Protein AF-A0A8S3K719-F1 (afdb_monomer)

Sequence (158 aa):
MNECTSASCTDDSNDENDDDDDDDDDDDDEILDHEPTSQLQTPYAQQMPQSNIKQ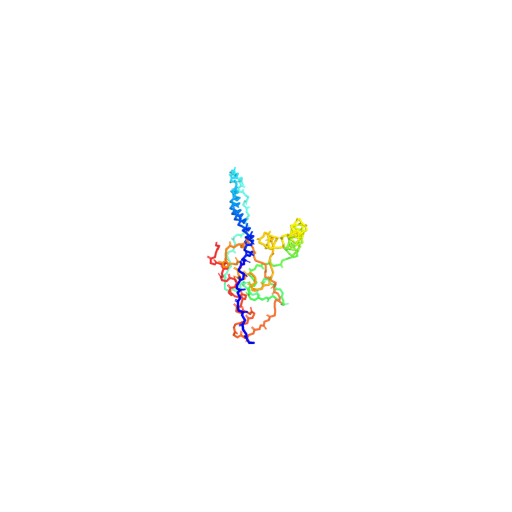QIHDAGFREYCSQLIDRQLDELCIELLITLKRFQDRKKQQLQANPERARRKRRFVHGIREVTKHLRLQRLKCVLIAPDCQSIQSQGGLNDAIEKIINLCKEQN

pLDDT: mean 74.99, std 22.7, range [32.94, 98.06]

Solvent-accessible surface area (backbone atoms only — not comparable to full-atom values): 10940 Å² total; per-residue (Å²): 135,88,87,88,82,89,84,88,81,84,84,86,76,82,82,83,77,83,77,81,74,79,78,78,74,77,78,77,79,78,83,77,88,75,78,90,82,76,91,79,88,76,93,79,89,78,91,68,80,86,86,66,64,88,77,68,70,63,68,97,66,63,42,91,84,62,86,66,79,81,49,73,67,58,52,52,51,52,50,53,50,50,53,51,40,49,53,54,33,52,51,44,39,63,74,28,64,92,40,60,64,62,28,63,74,71,46,73,71,82,72,57,71,71,50,48,54,51,34,54,75,67,69,73,63,91,77,85,88,75,75,57,62,66,78,88,42,98,47,94,88,26,59,48,57,52,52,52,50,50,53,52,55,54,64,75,74,108

Structure (mmCIF, N/CA/C/O backbone):
data_AF-A0A8S3K719-F1
#
_entry.id   AF-A0A8S3K719-F1
#
loop_
_atom_site.group_PDB
_atom_site.id
_atom_site.type_symbol
_atom_site.label_atom_id
_atom_site.label_alt_id
_atom_site.label_comp_id
_atom_site.label_asym_id
_atom_site.label_entity_id
_atom_site.label_seq_id
_atom_site.pdbx_PDB_ins_code
_atom_site.Cartn_x
_atom_site.Cartn_y
_atom_site.Cartn_z
_atom_site.occupancy
_atom_site.B_iso_or_equiv
_atom_site.auth_seq_id
_atom_site.auth_comp_id
_atom_site.auth_asym_id
_atom_site.auth_atom_id
_atom_site.pdbx_PDB_model_num
ATOM 1 N N . MET A 1 1 ? 49.333 7.991 56.469 1.00 39.62 1 MET A N 1
ATOM 2 C CA . MET A 1 1 ? 48.476 6.824 56.184 1.00 39.62 1 MET A CA 1
ATOM 3 C C . MET A 1 1 ? 47.183 7.029 56.946 1.00 39.62 1 MET A C 1
ATOM 5 O O . MET A 1 1 ? 47.252 7.158 58.155 1.00 39.62 1 MET A O 1
ATOM 9 N N . ASN A 1 2 ? 46.087 7.121 56.192 1.00 41.41 2 ASN A N 1
ATOM 10 C CA . ASN A 1 2 ? 44.670 7.022 56.559 1.00 41.41 2 ASN A CA 1
ATOM 11 C C . ASN A 1 2 ? 44.137 7.890 57.708 1.00 41.41 2 ASN A C 1
ATOM 13 O O . ASN A 1 2 ? 44.320 7.541 58.864 1.00 41.41 2 ASN A O 1
ATOM 17 N N . GLU A 1 3 ? 43.285 8.858 57.359 1.00 47.66 3 GLU A N 1
ATOM 18 C CA . GLU A 1 3 ? 41.966 8.969 57.988 1.00 47.66 3 GLU A CA 1
ATOM 19 C C . GLU A 1 3 ? 40.891 9.136 56.908 1.00 47.66 3 GLU A C 1
ATOM 21 O O . GLU A 1 3 ? 41.026 9.893 55.949 1.00 47.66 3 GLU A O 1
ATOM 26 N N . CYS A 1 4 ? 39.867 8.308 57.059 1.00 49.56 4 CYS A N 1
ATOM 27 C CA . CYS A 1 4 ? 38.630 8.233 56.306 1.00 49.56 4 CYS A CA 1
ATOM 28 C C . CYS A 1 4 ? 37.619 9.162 56.984 1.00 49.56 4 CYS A C 1
ATOM 30 O O . CYS A 1 4 ? 37.581 9.179 58.212 1.00 49.56 4 CYS A O 1
ATOM 32 N N . THR A 1 5 ? 36.761 9.859 56.236 1.00 48.28 5 THR A N 1
ATOM 33 C CA . THR A 1 5 ? 35.333 9.934 56.596 1.00 48.28 5 THR A CA 1
ATOM 34 C C . THR A 1 5 ? 34.475 10.483 55.456 1.00 48.28 5 THR A C 1
ATOM 36 O O . THR A 1 5 ? 34.773 11.481 54.810 1.00 48.28 5 THR A O 1
ATOM 39 N N . SER A 1 6 ? 33.407 9.729 55.236 1.00 51.25 6 SER A N 1
ATOM 40 C CA . SER A 1 6 ? 3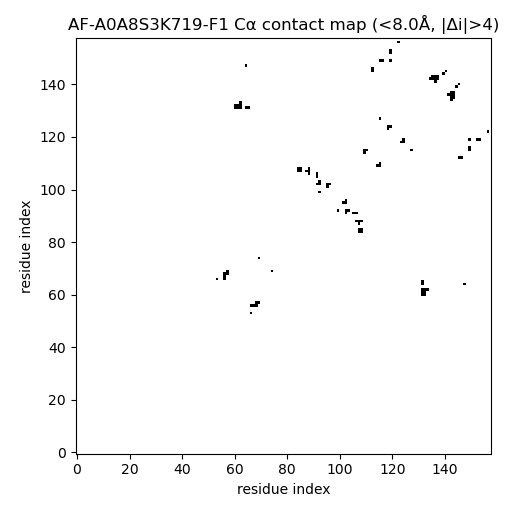2.258 9.856 54.346 1.00 51.25 6 SER A CA 1
ATOM 41 C C . SER A 1 6 ? 31.541 11.209 54.329 1.00 51.25 6 SER A C 1
ATOM 43 O O . SER A 1 6 ? 31.221 11.749 55.385 1.00 51.25 6 SER A O 1
ATOM 45 N N . ALA A 1 7 ? 31.094 11.613 53.138 1.00 51.72 7 ALA A N 1
ATOM 46 C CA . ALA A 1 7 ? 29.836 12.332 52.963 1.00 51.72 7 ALA A CA 1
ATOM 47 C C . ALA A 1 7 ? 29.119 11.800 51.712 1.00 51.72 7 ALA A C 1
ATOM 49 O O . ALA A 1 7 ? 29.615 11.900 50.593 1.00 51.72 7 ALA A O 1
ATOM 50 N N . SER A 1 8 ? 27.973 11.174 51.953 1.00 50.16 8 SER A N 1
ATOM 51 C CA . SER A 1 8 ? 26.946 10.819 50.983 1.00 50.16 8 SER A CA 1
ATOM 52 C C . SER A 1 8 ? 26.017 12.009 50.752 1.00 50.16 8 SER A C 1
ATOM 54 O O . SER A 1 8 ? 25.561 12.595 51.732 1.00 50.16 8 SER A O 1
ATOM 56 N N . CYS A 1 9 ? 25.619 12.264 49.512 1.00 45.06 9 CYS A N 1
ATOM 57 C CA . CYS A 1 9 ? 24.237 12.624 49.198 1.00 45.06 9 CYS A CA 1
ATOM 58 C C . CYS A 1 9 ? 23.993 12.462 47.695 1.00 45.06 9 CYS A C 1
ATOM 60 O O . CYS A 1 9 ? 24.701 12.998 46.849 1.00 45.06 9 CYS A O 1
ATOM 62 N N . THR A 1 10 ? 23.006 11.623 47.428 1.00 51.25 10 THR A N 1
ATOM 63 C CA . THR A 1 10 ? 22.309 11.361 46.177 1.00 51.25 10 THR A CA 1
ATOM 64 C C . THR A 1 10 ? 21.614 12.622 45.675 1.00 51.25 10 THR A C 1
ATOM 66 O O . THR A 1 10 ? 20.967 13.305 46.469 1.00 51.25 10 THR A O 1
ATOM 69 N N . ASP A 1 11 ? 21.687 12.881 44.374 1.00 46.28 11 ASP A N 1
ATOM 70 C CA . ASP A 1 11 ? 20.704 13.715 43.681 1.00 46.28 11 ASP A CA 1
ATOM 71 C C . ASP A 1 11 ? 20.065 12.844 42.593 1.00 46.28 11 ASP A C 1
ATOM 73 O O . ASP A 1 11 ? 20.517 12.781 41.450 1.00 46.28 11 ASP A O 1
ATOM 77 N N . ASP A 1 12 ? 19.089 12.052 43.044 1.00 46.62 12 ASP A N 1
ATOM 78 C CA . ASP A 1 12 ? 18.021 11.511 42.213 1.00 46.62 12 ASP A CA 1
ATOM 79 C C . ASP A 1 12 ? 17.038 12.659 41.976 1.00 46.62 12 ASP A C 1
ATOM 81 O O . ASP A 1 12 ? 16.185 12.953 42.816 1.00 46.62 12 ASP A O 1
ATOM 85 N N . SER A 1 13 ? 17.175 13.327 40.837 1.00 54.53 13 SER A N 1
ATOM 86 C CA . SER A 1 13 ? 16.109 14.163 40.303 1.00 54.53 13 SER A CA 1
ATOM 87 C C . SER A 1 13 ? 15.357 13.341 39.260 1.00 54.53 13 SER A C 1
ATOM 89 O O . SER A 1 13 ? 15.825 13.145 38.138 1.00 54.53 13 SER A O 1
ATOM 91 N N . ASN A 1 14 ? 14.215 12.815 39.705 1.00 48.84 14 ASN A N 1
ATOM 92 C CA . ASN A 1 14 ? 13.145 12.241 38.900 1.00 48.84 14 ASN A CA 1
ATOM 93 C C . ASN A 1 14 ? 12.801 13.169 37.725 1.00 48.84 14 ASN A C 1
ATOM 95 O O . ASN A 1 14 ? 12.327 14.279 37.950 1.00 48.84 14 ASN A O 1
ATOM 99 N N . ASP A 1 15 ? 12.958 12.681 36.497 1.00 45.72 15 ASP A N 1
ATOM 100 C CA . ASP A 1 15 ? 12.149 13.129 35.361 1.00 45.72 15 ASP A CA 1
ATOM 101 C C . ASP A 1 15 ? 11.169 11.991 35.044 1.00 45.72 15 ASP A C 1
ATOM 103 O O . ASP A 1 15 ? 11.347 11.202 34.114 1.00 45.72 15 ASP A O 1
ATOM 107 N N . GLU A 1 16 ? 10.152 11.871 35.901 1.00 49.97 16 GLU A N 1
ATOM 108 C CA . GLU A 1 16 ? 8.893 11.208 35.567 1.00 49.97 16 GLU A CA 1
ATOM 109 C C . GLU A 1 16 ? 8.211 12.067 34.494 1.00 49.97 16 GLU A C 1
ATOM 111 O O . GLU A 1 16 ? 7.479 13.004 34.798 1.00 49.97 16 GLU A O 1
ATOM 116 N N . ASN A 1 17 ? 8.492 11.780 33.224 1.00 48.09 17 ASN A N 1
ATOM 117 C CA . ASN A 1 17 ? 7.578 12.136 32.143 1.00 48.09 17 ASN A CA 1
ATOM 118 C C . ASN A 1 17 ? 6.772 10.878 31.812 1.00 48.09 17 ASN A C 1
ATOM 120 O O . ASN A 1 17 ? 6.998 10.228 30.791 1.00 48.09 17 ASN A O 1
ATOM 124 N N . ASP A 1 18 ? 5.871 10.533 32.731 1.00 50.81 18 ASP A N 1
ATOM 125 C CA . ASP A 1 18 ? 4.706 9.696 32.455 1.00 50.81 18 ASP A CA 1
ATOM 126 C C . ASP A 1 18 ? 3.670 10.573 31.736 1.00 50.81 18 ASP A C 1
ATOM 128 O O . ASP A 1 18 ? 2.671 10.998 32.311 1.00 50.81 18 ASP A O 1
ATOM 132 N N . ASP A 1 19 ? 3.937 10.883 30.466 1.00 50.75 19 ASP A N 1
ATOM 133 C CA . ASP A 1 19 ? 2.884 11.303 29.542 1.00 50.75 19 ASP A CA 1
ATOM 134 C C . ASP A 1 19 ? 2.345 10.037 28.864 1.00 50.75 19 ASP A C 1
ATOM 136 O O . ASP A 1 19 ? 2.638 9.738 27.698 1.00 50.75 19 ASP A O 1
ATOM 140 N N . ASP A 1 20 ? 1.566 9.274 29.636 1.00 49.34 20 ASP A N 1
ATOM 141 C CA . ASP A 1 20 ? 0.573 8.325 29.130 1.00 49.34 20 ASP A CA 1
ATOM 142 C C . ASP A 1 20 ? -0.518 9.117 28.377 1.00 49.34 20 ASP A C 1
ATOM 144 O O . ASP A 1 20 ? -1.646 9.289 28.833 1.00 49.34 20 ASP A O 1
ATOM 148 N N . ASP A 1 21 ? -0.167 9.636 27.196 1.00 50.16 21 ASP A N 1
ATOM 149 C CA . ASP A 1 21 ? -1.127 10.041 26.167 1.00 50.16 21 ASP A CA 1
ATOM 150 C C . ASP A 1 21 ? -1.660 8.751 25.507 1.00 50.16 21 ASP A C 1
ATOM 152 O O . ASP A 1 21 ? -1.278 8.381 24.383 1.00 50.16 21 ASP A O 1
ATOM 156 N N . ASP A 1 22 ? -2.542 8.053 26.226 1.00 50.41 22 ASP A N 1
ATOM 157 C CA . ASP A 1 22 ? -3.533 7.139 25.656 1.00 50.41 22 ASP A CA 1
ATOM 158 C C . ASP A 1 22 ? -4.496 7.962 24.773 1.00 50.41 22 ASP A C 1
ATOM 160 O O . ASP A 1 22 ? -5.632 8.261 25.133 1.00 50.41 22 ASP A O 1
ATOM 164 N N . ASP A 1 23 ? -4.021 8.362 23.588 1.00 51.31 23 ASP A N 1
ATOM 165 C CA . ASP A 1 23 ? -4.877 8.773 22.469 1.00 51.31 23 ASP A CA 1
ATOM 166 C C . ASP A 1 23 ? -5.545 7.507 21.890 1.00 51.31 23 ASP A C 1
ATOM 168 O O . ASP A 1 23 ? -5.219 7.063 20.777 1.00 51.31 23 ASP A O 1
ATOM 172 N N . ASP A 1 24 ? -6.477 6.922 22.641 1.00 50.53 24 ASP A N 1
ATOM 173 C CA . ASP A 1 24 ? -7.579 6.144 22.075 1.00 50.53 24 ASP A CA 1
ATOM 174 C C . ASP A 1 24 ? -8.541 7.130 21.384 1.00 50.53 24 ASP A C 1
ATOM 176 O O . ASP A 1 24 ? -9.645 7.414 21.841 1.00 50.53 24 ASP A O 1
ATOM 180 N N . ASP A 1 25 ? -8.088 7.697 20.261 1.00 48.75 25 ASP A N 1
ATOM 181 C CA . ASP A 1 25 ? -8.975 8.306 19.270 1.00 48.75 25 ASP A CA 1
ATOM 182 C C . ASP A 1 25 ? -9.624 7.155 18.476 1.00 48.75 25 ASP A C 1
ATOM 184 O O . ASP A 1 25 ? -9.215 6.830 17.353 1.00 48.75 25 ASP A O 1
ATOM 188 N N . ASP A 1 26 ? -10.610 6.505 19.096 1.00 45.03 26 ASP A N 1
ATOM 189 C CA . ASP A 1 26 ? -11.675 5.794 18.393 1.00 45.03 26 ASP A CA 1
ATOM 190 C C . ASP A 1 26 ? -12.464 6.835 17.577 1.00 45.03 26 ASP A C 1
ATOM 192 O O . ASP A 1 26 ? -13.441 7.424 18.039 1.00 45.03 26 ASP A O 1
ATOM 196 N N . ASP A 1 27 ? -12.011 7.106 16.351 1.00 45.16 27 ASP A N 1
ATOM 197 C CA . ASP A 1 27 ? -12.840 7.772 15.346 1.00 45.16 27 ASP A CA 1
ATOM 198 C C . ASP A 1 27 ? -13.947 6.782 14.924 1.00 45.16 27 ASP A C 1
ATOM 200 O O . ASP A 1 27 ? -13.795 6.001 13.978 1.00 45.16 27 ASP A O 1
ATOM 204 N N . ASP A 1 28 ? -15.053 6.812 15.672 1.00 42.81 28 ASP A N 1
ATOM 205 C CA . ASP A 1 28 ? -16.378 6.349 15.260 1.00 42.81 28 ASP A CA 1
ATOM 206 C C . ASP A 1 28 ? -16.756 7.063 13.945 1.00 42.81 28 ASP A C 1
ATOM 208 O O . ASP A 1 28 ? -17.246 8.195 13.936 1.00 42.81 28 ASP A O 1
ATOM 212 N N . ASP A 1 29 ? -16.511 6.409 12.804 1.00 46.56 29 ASP A N 1
ATOM 213 C CA . ASP A 1 29 ? -17.105 6.800 11.523 1.00 46.56 29 ASP A CA 1
ATOM 214 C C . ASP A 1 29 ? -18.622 6.556 11.617 1.00 46.56 29 ASP A C 1
ATOM 216 O O . ASP A 1 29 ? -19.127 5.441 11.459 1.00 46.56 29 ASP A O 1
ATOM 220 N N . GLU A 1 30 ? -19.343 7.633 11.916 1.00 46.34 30 GLU A N 1
ATOM 221 C CA . GLU A 1 30 ? -20.797 7.726 11.938 1.00 46.34 30 GLU A CA 1
ATOM 222 C C . GLU A 1 30 ? -21.381 7.204 10.606 1.00 46.34 30 GLU A C 1
ATOM 224 O O . GLU A 1 30 ? -21.168 7.763 9.526 1.00 46.34 30 GLU A O 1
ATOM 229 N N . ILE A 1 31 ? -22.110 6.085 10.678 1.00 42.31 31 ILE A N 1
ATOM 230 C CA . ILE A 1 31 ? -22.802 5.465 9.544 1.00 42.31 31 ILE A CA 1
ATOM 231 C C . ILE A 1 31 ? -23.970 6.374 9.142 1.00 42.31 31 ILE A C 1
ATOM 233 O O . ILE A 1 31 ? -25.015 6.395 9.788 1.00 42.31 31 ILE A O 1
ATOM 237 N N . LEU A 1 32 ? -23.798 7.129 8.057 1.00 45.66 32 LEU A N 1
ATOM 238 C CA . LEU A 1 32 ? -24.894 7.826 7.387 1.00 45.66 32 LEU A CA 1
ATOM 239 C C . LEU A 1 32 ? -25.653 6.841 6.490 1.00 45.66 32 LEU A C 1
ATOM 241 O O . LEU A 1 32 ? -25.194 6.488 5.401 1.00 45.66 32 LEU A O 1
ATOM 245 N N . ASP A 1 33 ? -26.831 6.427 6.953 1.00 38.97 33 ASP A N 1
ATOM 246 C CA . ASP A 1 33 ? -27.813 5.661 6.186 1.00 38.97 33 ASP A CA 1
ATOM 247 C C . ASP A 1 33 ? -28.230 6.436 4.924 1.00 38.97 33 ASP A C 1
ATOM 249 O O . ASP A 1 33 ? -29.009 7.391 4.981 1.00 38.97 33 ASP A O 1
ATOM 253 N N . HIS A 1 34 ? -27.725 6.019 3.759 1.00 47.09 34 HIS A N 1
ATOM 254 C CA . HIS A 1 34 ? -28.268 6.443 2.472 1.00 47.09 34 HIS A CA 1
ATOM 255 C C . HIS A 1 34 ? -29.038 5.291 1.819 1.00 47.09 34 HIS A C 1
ATOM 257 O O . HIS A 1 34 ? -28.479 4.274 1.410 1.00 47.09 34 HIS A O 1
ATOM 263 N N . GLU A 1 35 ? -30.341 5.524 1.690 1.00 45.47 35 GLU A N 1
ATOM 264 C CA . GLU A 1 35 ? -31.359 4.716 1.018 1.00 45.47 35 GLU A CA 1
ATOM 265 C C . GLU A 1 35 ? -30.969 4.228 -0.398 1.00 45.47 35 GLU A C 1
ATOM 267 O O . GLU A 1 35 ? -30.215 4.900 -1.120 1.00 45.47 35 GLU A O 1
ATOM 272 N N . PRO A 1 36 ? -31.522 3.083 -0.854 1.00 37.56 36 PRO A N 1
ATOM 273 C CA . PRO A 1 36 ? -31.124 2.435 -2.095 1.00 37.56 36 PRO A CA 1
ATOM 274 C C . PRO A 1 36 ? -31.734 3.151 -3.305 1.00 37.56 36 PRO A C 1
ATOM 276 O O . PRO A 1 36 ? -32.943 3.129 -3.530 1.00 37.56 36 PRO A O 1
ATOM 279 N N . THR A 1 37 ? -30.893 3.751 -4.149 1.00 40.19 37 THR A N 1
ATOM 280 C CA . THR A 1 37 ? -31.343 4.343 -5.417 1.00 40.19 37 THR A CA 1
ATOM 281 C C . THR A 1 37 ? -31.088 3.383 -6.577 1.00 40.19 37 THR A C 1
ATOM 283 O O . THR A 1 37 ? -29.979 3.257 -7.077 1.00 40.19 37 THR A O 1
ATOM 286 N N . SER A 1 38 ? -32.172 2.707 -6.959 1.00 39.84 38 SER A N 1
ATOM 287 C CA . SER A 1 38 ? -32.605 2.297 -8.304 1.00 39.84 38 SER A CA 1
ATOM 288 C C . SER A 1 38 ? -31.585 1.772 -9.330 1.00 39.84 38 SER A C 1
ATOM 290 O O . SER A 1 38 ? -30.723 2.467 -9.855 1.00 39.84 38 SER A O 1
ATOM 292 N N . GLN A 1 39 ? -31.851 0.521 -9.703 1.00 40.31 39 GLN A N 1
ATOM 293 C CA . GLN A 1 39 ? -31.245 -0.304 -10.743 1.00 40.31 39 GLN A CA 1
ATOM 294 C C . GLN A 1 39 ? -31.155 0.396 -12.111 1.00 40.31 39 GLN A C 1
ATOM 296 O O . GLN A 1 39 ? -32.175 0.715 -12.722 1.00 40.31 39 GLN A O 1
ATOM 301 N N . LEU A 1 40 ? -29.941 0.504 -12.655 1.00 35.25 40 LEU A N 1
ATOM 302 C CA . LEU A 1 40 ? -29.721 0.597 -14.098 1.00 35.25 40 LEU A CA 1
ATOM 303 C C . LEU A 1 40 ? -29.138 -0.735 -14.575 1.00 35.25 40 LEU A C 1
ATOM 305 O O . LEU A 1 40 ? -28.021 -1.112 -14.231 1.00 35.25 40 LEU A O 1
ATOM 309 N N . GLN A 1 41 ? -29.952 -1.469 -15.332 1.00 34.03 41 GLN A N 1
ATOM 310 C CA . GLN A 1 41 ? -29.601 -2.736 -15.964 1.00 34.03 41 GLN A CA 1
ATOM 311 C 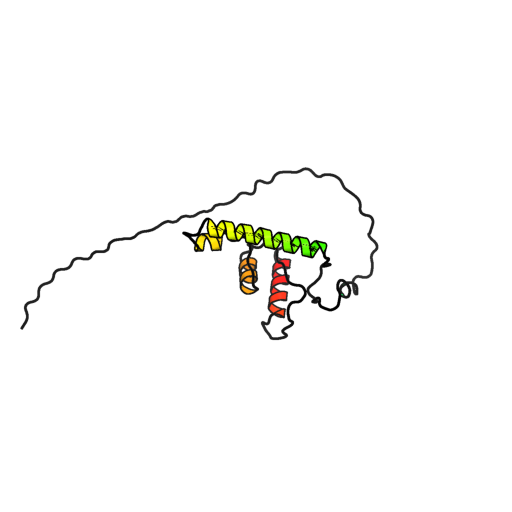C . GLN A 1 41 ? -28.575 -2.495 -17.075 1.00 34.03 41 GLN A C 1
ATOM 313 O O . GLN A 1 41 ? -28.875 -1.838 -18.071 1.00 34.03 41 GLN A O 1
ATOM 318 N N . THR A 1 42 ? -27.380 -3.067 -16.940 1.00 38.38 42 THR A N 1
ATOM 319 C CA . THR A 1 42 ? -26.442 -3.229 -18.055 1.00 38.38 42 THR A CA 1
ATOM 320 C C . THR A 1 42 ? -26.632 -4.626 -18.663 1.00 38.38 42 THR A C 1
ATOM 322 O O . THR A 1 42 ? -26.535 -5.630 -17.954 1.00 38.38 42 THR A O 1
ATOM 325 N N . PRO A 1 43 ? -26.939 -4.747 -19.968 1.00 41.94 43 PRO A N 1
ATOM 326 C CA . PRO A 1 43 ? -27.196 -6.038 -20.586 1.00 41.94 43 PRO A CA 1
ATOM 327 C C . PRO A 1 43 ? -25.917 -6.561 -21.237 1.00 41.94 43 PRO A C 1
ATOM 329 O O . PRO A 1 43 ? -25.709 -6.330 -22.418 1.00 41.94 43 PRO A O 1
ATOM 332 N N . TYR A 1 44 ? -25.058 -7.273 -20.505 1.00 32.94 44 TYR A N 1
ATOM 333 C CA . TYR A 1 44 ? -24.042 -8.133 -21.136 1.00 32.94 44 TYR A CA 1
ATOM 334 C C . TYR A 1 44 ? -23.663 -9.305 -20.222 1.00 32.94 44 TYR A C 1
ATOM 336 O O . TYR A 1 44 ? -22.603 -9.350 -19.608 1.00 32.94 44 TYR A O 1
ATOM 344 N N . ALA A 1 45 ? -24.560 -10.287 -20.150 1.00 45.12 45 ALA A N 1
ATOM 345 C CA . ALA A 1 45 ? -24.238 -11.632 -19.693 1.00 45.12 45 ALA A CA 1
ATOM 346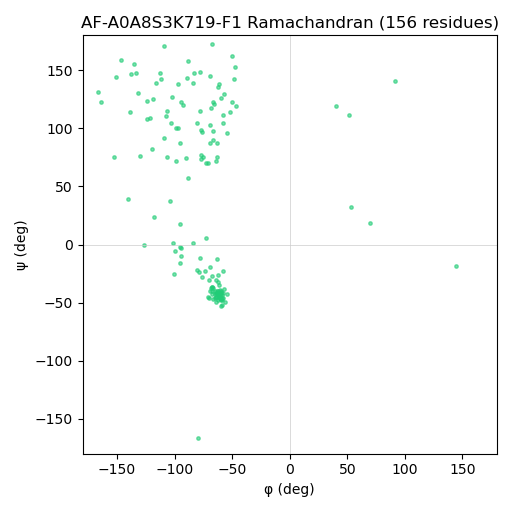 C C . ALA A 1 45 ? -24.280 -12.573 -20.904 1.00 45.12 45 ALA A C 1
ATOM 348 O O . ALA A 1 45 ? -25.329 -13.108 -21.254 1.00 45.12 45 ALA A O 1
ATOM 349 N N . GLN A 1 46 ? -23.134 -12.764 -21.556 1.00 44.88 46 GLN A N 1
ATOM 350 C CA . GLN A 1 46 ? -22.910 -13.896 -22.454 1.00 44.88 46 GLN A CA 1
ATOM 351 C C . GLN A 1 46 ? -21.702 -14.672 -21.933 1.00 44.88 46 GLN A C 1
ATOM 353 O O . GLN A 1 46 ? -20.571 -14.192 -21.925 1.00 44.88 46 GLN A O 1
ATOM 358 N N . GLN A 1 47 ? -22.003 -15.856 -21.402 1.00 48.72 47 GLN A N 1
ATOM 359 C CA . GLN A 1 47 ? -21.064 -16.804 -20.818 1.00 48.72 47 GLN A CA 1
ATOM 360 C C . GLN A 1 47 ? -20.128 -17.339 -21.905 1.00 48.72 47 GLN A C 1
ATOM 362 O O . GLN A 1 47 ? -20.580 -17.960 -22.864 1.00 48.72 47 GLN A O 1
ATOM 367 N N . MET A 1 48 ? -18.826 -17.131 -21.720 1.00 37.62 48 MET A N 1
ATOM 368 C CA . MET A 1 48 ? -17.769 -17.802 -22.478 1.00 37.62 48 MET A CA 1
ATOM 369 C C . MET A 1 48 ? -16.982 -18.729 -21.534 1.00 37.62 48 MET A C 1
ATOM 371 O O . MET A 1 48 ? -16.865 -18.420 -20.343 1.00 37.62 48 MET A O 1
ATOM 375 N N . PRO A 1 49 ? -16.451 -19.870 -22.018 1.00 38.94 49 PRO A N 1
ATOM 376 C CA . PRO A 1 49 ? -15.790 -20.868 -21.176 1.00 38.94 49 PRO A CA 1
ATOM 377 C C . PRO A 1 49 ? -14.579 -20.281 -20.432 1.00 38.94 49 PRO A C 1
ATOM 379 O O . PRO A 1 49 ? -13.668 -19.717 -21.038 1.00 38.94 49 PRO A O 1
ATOM 382 N N . GLN A 1 50 ? -14.564 -20.434 -19.106 1.00 46.88 50 GLN A N 1
ATOM 383 C CA . GLN A 1 50 ? -13.677 -19.724 -18.171 1.00 46.88 50 GLN A CA 1
ATOM 384 C C . GLN A 1 50 ? -12.198 -20.163 -18.170 1.00 46.88 50 GLN A C 1
ATOM 386 O O . GLN A 1 50 ? -11.424 -19.676 -17.348 1.00 46.88 50 GLN A O 1
ATOM 391 N N . SER A 1 51 ? -11.757 -21.050 -19.064 1.00 44.84 51 SER A N 1
ATOM 392 C CA . SER A 1 51 ? -10.412 -21.637 -18.970 1.00 44.84 51 SER A CA 1
ATOM 393 C C . SER A 1 51 ? -9.316 -20.940 -19.788 1.00 44.84 51 SER A C 1
ATOM 395 O O . SER A 1 51 ? -8.153 -21.233 -19.543 1.00 44.84 51 SER A O 1
ATOM 397 N N . ASN A 1 52 ? -9.630 -19.991 -20.686 1.00 45.78 52 ASN A N 1
ATOM 398 C CA . ASN A 1 52 ? -8.617 -19.334 -21.545 1.00 45.78 52 ASN A CA 1
ATOM 399 C C . ASN A 1 52 ? -8.585 -17.789 -21.508 1.00 45.78 52 ASN A C 1
ATOM 401 O O . ASN A 1 52 ? -7.746 -17.187 -22.170 1.00 45.78 52 ASN A O 1
ATOM 405 N N . ILE A 1 53 ? -9.447 -17.120 -20.730 1.00 47.44 53 ILE A N 1
ATOM 406 C CA . ILE A 1 53 ? -9.557 -15.641 -20.746 1.00 47.44 53 ILE A CA 1
ATOM 407 C C . ILE A 1 53 ? -8.438 -14.950 -19.945 1.00 47.44 53 ILE A C 1
ATOM 409 O O . ILE A 1 53 ? -8.064 -13.820 -20.249 1.00 47.44 53 ILE A O 1
ATOM 413 N N . LYS A 1 54 ? -7.821 -15.634 -18.971 1.00 50.34 54 LYS A N 1
ATOM 414 C CA . LYS A 1 54 ? -6.733 -15.049 -18.161 1.00 50.34 54 LYS A CA 1
ATOM 415 C C . LYS A 1 54 ? -5.476 -14.682 -18.961 1.00 50.34 54 LYS A C 1
ATOM 417 O O . LYS A 1 54 ? -4.621 -13.991 -18.425 1.00 50.34 54 LYS A O 1
ATOM 422 N N . GLN A 1 55 ? -5.344 -15.133 -20.210 1.00 50.09 55 GLN A N 1
ATOM 423 C CA . GLN A 1 55 ? -4.112 -14.977 -20.988 1.00 50.09 55 GLN A CA 1
ATOM 424 C C . GLN A 1 55 ? -4.071 -13.749 -21.913 1.00 50.09 55 GLN A C 1
ATOM 426 O O . GLN A 1 55 ? -3.039 -13.533 -22.537 1.00 50.09 55 GLN A O 1
ATOM 431 N N . GLN A 1 56 ? -5.134 -12.939 -22.018 1.00 53.72 56 GLN A N 1
ATOM 432 C CA . GLN A 1 56 ? -5.150 -11.782 -22.936 1.00 53.72 56 GLN A CA 1
ATOM 433 C C . GLN A 1 56 ? -5.830 -10.534 -22.356 1.00 53.72 56 GLN A C 1
ATOM 435 O O . GLN A 1 56 ? -6.559 -9.836 -23.052 1.00 53.72 56 GLN A O 1
ATOM 440 N N . ILE A 1 57 ? -5.628 -10.245 -21.070 1.00 64.06 57 ILE A N 1
ATOM 441 C CA . ILE A 1 57 ? -6.079 -8.961 -20.502 1.00 64.06 57 ILE A CA 1
ATOM 442 C C . ILE A 1 57 ? -5.075 -7.839 -20.836 1.00 64.06 57 ILE A C 1
ATOM 444 O O . ILE A 1 57 ? -5.445 -6.668 -20.852 1.00 64.06 57 ILE A O 1
ATOM 448 N N . HIS A 1 58 ? -3.820 -8.184 -21.149 1.00 66.50 58 HIS A N 1
ATOM 449 C CA . HIS A 1 58 ? -2.748 -7.209 -21.307 1.00 66.50 58 HIS A CA 1
ATOM 450 C C . HIS A 1 58 ? -1.704 -7.581 -22.375 1.00 66.50 58 HIS A C 1
ATOM 452 O O . HIS A 1 58 ? -1.530 -8.759 -22.692 1.00 66.50 58 HIS A O 1
ATOM 458 N N . ASP A 1 59 ? -0.978 -6.571 -22.870 1.00 64.88 59 ASP A N 1
ATOM 459 C CA . ASP A 1 59 ? 0.162 -6.710 -23.789 1.00 64.88 59 ASP A CA 1
ATOM 460 C C . ASP A 1 59 ? 1.391 -7.383 -23.133 1.00 64.88 59 ASP A C 1
ATOM 462 O O . ASP A 1 59 ? 1.446 -7.626 -21.923 1.00 64.88 59 ASP A O 1
ATOM 466 N N . ALA A 1 60 ? 2.419 -7.689 -23.935 1.00 59.72 60 ALA A N 1
ATOM 467 C CA . ALA A 1 60 ? 3.678 -8.261 -23.458 1.00 59.72 60 ALA A CA 1
ATOM 468 C C . ALA A 1 60 ? 4.350 -7.345 -22.412 1.00 59.72 60 ALA A C 1
ATOM 470 O O . ALA A 1 60 ? 4.825 -6.261 -22.741 1.00 59.72 60 ALA A O 1
ATOM 471 N N . GLY A 1 61 ? 4.404 -7.790 -21.152 1.00 70.12 61 GLY A N 1
ATOM 472 C CA . GLY A 1 61 ? 5.022 -7.049 -20.042 1.00 70.12 61 GLY A CA 1
ATOM 473 C C . GLY A 1 61 ? 4.308 -7.206 -18.698 1.00 70.12 61 GLY A C 1
ATOM 474 O O . GLY A 1 61 ? 4.920 -6.994 -17.653 1.00 70.12 61 GLY A O 1
ATOM 475 N N . PHE A 1 62 ? 3.047 -7.638 -18.710 1.00 81.44 62 PHE A N 1
ATOM 476 C CA . PHE A 1 62 ? 2.270 -7.854 -17.492 1.00 81.44 62 PHE A CA 1
ATOM 477 C C . PHE A 1 62 ? 2.547 -9.217 -16.868 1.00 81.44 62 PHE A C 1
ATOM 479 O O . PHE A 1 62 ? 2.811 -10.212 -17.548 1.00 81.44 62 PHE A O 1
ATOM 486 N N . ARG A 1 63 ? 2.471 -9.259 -15.538 1.00 87.56 63 ARG A N 1
ATOM 487 C CA . ARG A 1 63 ? 2.661 -10.484 -14.760 1.00 87.56 63 ARG A CA 1
ATOM 488 C C . ARG A 1 63 ? 1.380 -11.271 -14.558 1.00 87.56 63 ARG A C 1
ATOM 490 O O . ARG A 1 63 ? 0.289 -10.718 -14.539 1.00 87.56 63 ARG A O 1
ATOM 497 N N . GLU A 1 64 ? 1.546 -12.561 -14.277 1.00 86.25 64 GLU A N 1
ATOM 498 C CA . GLU A 1 64 ? 0.459 -13.515 -14.014 1.00 86.25 64 GLU A CA 1
ATOM 499 C C . GLU A 1 64 ? -0.462 -13.129 -12.844 1.00 86.25 64 GLU A C 1
ATOM 501 O O . GLU A 1 64 ? -1.616 -13.552 -12.801 1.00 86.25 64 GLU A O 1
ATOM 506 N N . TYR A 1 65 ? 0.019 -12.305 -11.907 1.00 89.94 65 TYR A N 1
ATOM 507 C CA . TYR A 1 65 ? -0.807 -11.787 -10.818 1.00 89.94 65 TYR A CA 1
ATOM 508 C C . TYR A 1 65 ? -1.735 -10.636 -11.228 1.00 89.94 65 TYR A C 1
ATOM 510 O O . TYR A 1 65 ? -2.603 -10.251 -10.445 1.00 89.94 65 TYR A O 1
ATOM 518 N N . CYS A 1 66 ? -1.564 -10.061 -12.420 1.00 89.12 66 CYS A N 1
ATOM 519 C CA . CYS A 1 66 ? -2.434 -9.005 -12.925 1.00 89.12 66 CYS A CA 1
ATOM 520 C C . CYS A 1 66 ? -3.740 -9.641 -13.411 1.00 89.12 66 CYS A C 1
ATOM 522 O O . CYS A 1 66 ? -3.807 -10.208 -14.497 1.00 89.12 66 CYS A O 1
ATOM 524 N N . SER A 1 67 ? -4.775 -9.593 -12.573 1.00 84.88 67 SER A N 1
ATOM 525 C CA . SER A 1 67 ? -6.095 -10.158 -12.885 1.00 84.88 67 SER A CA 1
ATOM 526 C C . SER A 1 67 ? -7.123 -9.126 -13.350 1.00 84.88 67 SER A C 1
ATOM 528 O O . SER A 1 67 ? -8.247 -9.494 -13.678 1.00 84.88 67 SER A O 1
ATOM 530 N N . GLN A 1 68 ? -6.768 -7.846 -13.312 1.00 84.75 68 GLN A N 1
ATOM 531 C CA . GLN A 1 68 ? -7.645 -6.705 -13.562 1.00 84.75 68 GLN A CA 1
ATOM 532 C C . GLN A 1 68 ? -7.163 -5.968 -14.804 1.00 84.75 68 GLN A C 1
ATOM 534 O O . GLN A 1 68 ? -5.960 -5.816 -14.973 1.00 84.75 68 GLN A O 1
ATOM 539 N N . LEU A 1 69 ? -8.085 -5.521 -15.657 1.00 85.06 69 LEU A N 1
ATOM 540 C CA . LEU A 1 69 ? -7.743 -4.768 -16.859 1.00 85.06 69 LEU A CA 1
ATOM 541 C C . LEU A 1 69 ? -7.156 -3.413 -16.460 1.00 85.06 69 LEU A C 1
ATOM 543 O O . LEU A 1 69 ? -7.779 -2.655 -15.724 1.00 85.06 69 LEU A O 1
ATOM 547 N N . ILE A 1 70 ? -5.934 -3.153 -16.918 1.00 87.12 70 ILE A N 1
ATOM 548 C CA . ILE A 1 70 ? -5.184 -1.936 -16.618 1.00 87.12 70 ILE A CA 1
ATOM 549 C C . ILE A 1 70 ? -5.279 -1.077 -17.864 1.00 87.12 70 ILE A C 1
ATOM 551 O O . ILE A 1 70 ? -4.674 -1.392 -18.889 1.00 87.12 70 ILE A O 1
ATOM 555 N N . ASP A 1 71 ? -6.112 -0.047 -17.778 1.00 88.88 71 ASP A N 1
ATOM 556 C CA . ASP A 1 71 ? -6.268 0.962 -18.808 1.00 88.88 71 ASP A CA 1
ATOM 557 C C . ASP A 1 71 ? -5.681 2.301 -18.354 1.00 88.88 71 ASP A C 1
ATOM 559 O O . ASP A 1 71 ? -5.297 2.512 -17.202 1.00 88.88 71 ASP A O 1
ATOM 563 N N . ARG A 1 72 ? -5.615 3.234 -19.302 1.00 90.81 72 ARG A N 1
ATOM 564 C CA . ARG A 1 72 ? -5.056 4.560 -19.058 1.00 90.81 72 ARG A CA 1
ATOM 565 C C . ARG A 1 72 ? -5.829 5.336 -17.985 1.00 90.81 72 ARG A C 1
ATOM 567 O O . ARG A 1 72 ? -5.223 6.103 -17.245 1.00 90.81 72 ARG A O 1
ATOM 574 N N . GLN A 1 73 ? -7.148 5.163 -17.913 1.00 93.50 73 GLN A N 1
ATOM 575 C CA . GLN A 1 73 ? -7.977 5.868 -16.937 1.00 93.50 73 GLN A CA 1
ATOM 576 C C . GLN A 1 73 ? -7.668 5.383 -15.516 1.00 93.50 73 GLN A C 1
ATOM 578 O O . GLN A 1 73 ? -7.545 6.197 -14.602 1.00 93.50 73 GLN A O 1
ATOM 583 N N . LEU A 1 74 ? -7.505 4.073 -15.330 1.00 92.81 74 LEU A N 1
ATOM 584 C CA . LEU A 1 74 ? -7.097 3.488 -14.061 1.00 92.81 74 LEU A CA 1
ATOM 585 C C . LEU A 1 74 ? -5.717 3.997 -13.636 1.00 92.81 74 LEU A C 1
ATOM 587 O O . LEU A 1 74 ? -5.552 4.393 -12.483 1.00 92.81 74 LEU A O 1
ATOM 591 N N . ASP A 1 75 ? -4.755 4.045 -14.559 1.00 92.44 75 ASP A N 1
ATOM 592 C CA . ASP A 1 75 ? -3.417 4.573 -14.278 1.00 92.44 75 ASP A CA 1
ATOM 593 C C . ASP A 1 75 ? -3.466 6.046 -13.839 1.00 92.44 75 ASP A C 1
ATOM 595 O O . ASP A 1 75 ? -2.846 6.414 -12.838 1.00 92.44 75 ASP A O 1
ATOM 599 N N . GLU A 1 76 ? -4.242 6.885 -14.534 1.00 96.44 76 GLU A N 1
ATOM 600 C CA . GLU A 1 76 ? -4.441 8.296 -14.177 1.00 96.44 76 GLU A CA 1
ATOM 601 C C . GLU A 1 76 ? -5.038 8.435 -12.763 1.00 96.44 76 GLU A C 1
ATOM 603 O O . GLU A 1 76 ? -4.497 9.170 -11.932 1.00 96.44 76 GLU A O 1
ATOM 608 N N . LEU A 1 77 ? -6.069 7.649 -12.434 1.00 96.75 77 LEU A N 1
ATOM 609 C CA . LEU A 1 77 ? -6.676 7.632 -11.098 1.00 96.75 77 LEU A CA 1
ATOM 610 C C . LEU A 1 77 ? -5.705 7.144 -10.011 1.00 96.75 77 LEU A C 1
ATOM 612 O O . LEU A 1 77 ? -5.646 7.722 -8.922 1.00 96.75 77 LEU A O 1
ATOM 616 N N . CYS A 1 78 ? -4.917 6.100 -10.282 1.00 96.12 78 CYS A N 1
ATOM 617 C CA . CYS A 1 78 ? -3.901 5.610 -9.351 1.00 96.12 78 CYS A CA 1
ATOM 618 C C . CYS A 1 78 ? -2.822 6.669 -9.082 1.00 96.12 78 CYS A C 1
ATOM 620 O O . CYS A 1 78 ? -2.401 6.844 -7.933 1.00 96.12 78 CYS A O 1
ATOM 622 N N . ILE A 1 79 ? -2.394 7.404 -10.112 1.00 96.94 79 ILE A N 1
ATOM 623 C CA . ILE A 1 79 ? -1.434 8.505 -9.978 1.00 96.94 79 ILE A CA 1
ATOM 624 C C . ILE A 1 79 ? -2.027 9.631 -9.122 1.00 96.94 79 ILE A C 1
ATOM 626 O O . ILE A 1 79 ? -1.384 10.073 -8.164 1.00 96.94 79 ILE A O 1
ATOM 630 N N . GLU A 1 80 ? -3.252 10.071 -9.413 1.00 98.06 80 GLU A N 1
ATOM 631 C CA . GLU A 1 80 ? -3.934 11.123 -8.647 1.00 98.06 80 GLU A CA 1
ATOM 632 C C . GLU A 1 80 ? -4.119 10.743 -7.172 1.00 98.06 80 GLU A C 1
ATOM 634 O O . GLU A 1 80 ? -3.854 11.557 -6.274 1.00 98.06 80 GLU A O 1
ATOM 639 N N . LEU A 1 81 ? -4.498 9.489 -6.907 1.00 97.75 81 LEU A N 1
ATOM 640 C CA . LEU A 1 81 ? -4.611 8.940 -5.560 1.00 97.75 81 LEU A CA 1
ATOM 641 C C . LEU A 1 81 ? -3.271 9.011 -4.820 1.00 97.75 81 LEU A C 1
ATOM 643 O O . LEU A 1 81 ? -3.202 9.549 -3.711 1.00 97.75 81 LEU A O 1
ATOM 647 N N . LEU A 1 82 ? -2.190 8.511 -5.425 1.00 97.31 82 LEU A N 1
ATOM 648 C CA . LEU A 1 82 ? -0.862 8.489 -4.806 1.00 97.31 82 LEU A CA 1
ATOM 649 C C . LEU A 1 82 ? -0.324 9.900 -4.534 1.00 97.31 82 LEU A C 1
ATOM 651 O O . LEU A 1 82 ? 0.224 10.151 -3.456 1.00 97.31 82 LEU A O 1
ATOM 655 N N . ILE A 1 83 ? -0.515 10.837 -5.468 1.00 97.62 83 ILE A N 1
ATOM 656 C CA . ILE A 1 83 ? -0.156 12.250 -5.279 1.00 97.62 83 ILE A CA 1
ATOM 657 C C . ILE A 1 83 ? -0.917 12.826 -4.084 1.00 97.62 83 ILE A C 1
ATOM 659 O O . ILE A 1 83 ? -0.323 13.464 -3.212 1.00 97.62 83 ILE A O 1
ATOM 663 N N . THR A 1 84 ? -2.223 12.583 -4.013 1.00 97.94 84 THR A N 1
ATOM 664 C CA . THR A 1 84 ? -3.081 13.105 -2.946 1.00 97.94 84 THR A CA 1
ATOM 665 C C . THR A 1 84 ? -2.697 12.531 -1.581 1.00 97.94 84 THR A C 1
ATOM 667 O O . THR A 1 84 ? -2.498 13.290 -0.626 1.00 97.94 84 THR A O 1
ATOM 670 N N . LEU A 1 85 ? -2.482 11.216 -1.487 1.00 96.94 85 LEU A N 1
ATOM 671 C CA . LEU A 1 85 ? -2.033 10.556 -0.258 1.00 96.94 85 LEU A CA 1
ATOM 672 C C . LEU A 1 85 ? -0.677 11.086 0.214 1.00 96.94 85 LEU A C 1
ATOM 674 O O . LEU A 1 85 ? -0.511 11.385 1.402 1.00 96.94 85 LEU A O 1
ATOM 678 N N . LYS A 1 86 ? 0.275 11.265 -0.710 1.00 95.62 86 LYS A N 1
ATOM 679 C CA . LYS A 1 86 ? 1.581 11.850 -0.399 1.00 95.62 86 LYS A CA 1
ATOM 680 C C . LYS A 1 86 ? 1.444 13.271 0.139 1.00 95.62 86 LYS A C 1
ATOM 682 O O . LYS A 1 86 ? 2.018 13.578 1.179 1.00 95.62 86 LYS A O 1
ATOM 687 N N . ARG A 1 87 ? 0.627 14.116 -0.499 1.00 96.62 87 ARG A N 1
ATOM 688 C CA . ARG A 1 87 ? 0.369 15.489 -0.029 1.00 96.62 87 ARG A CA 1
ATOM 689 C C . ARG A 1 87 ? -0.200 15.512 1.388 1.00 96.62 87 ARG A C 1
ATOM 691 O O . ARG A 1 87 ? 0.217 16.339 2.197 1.00 96.62 87 ARG A O 1
ATOM 698 N N . PHE A 1 88 ? -1.129 14.615 1.715 1.00 95.62 88 PHE A N 1
ATOM 699 C CA . PHE A 1 88 ? -1.670 14.525 3.072 1.00 95.62 88 PHE A CA 1
ATOM 700 C C . PHE A 1 88 ? -0.639 14.038 4.092 1.00 95.62 88 PHE A C 1
ATOM 702 O O . PHE A 1 88 ? -0.588 14.561 5.207 1.00 95.62 88 PHE A O 1
ATOM 709 N N . GLN A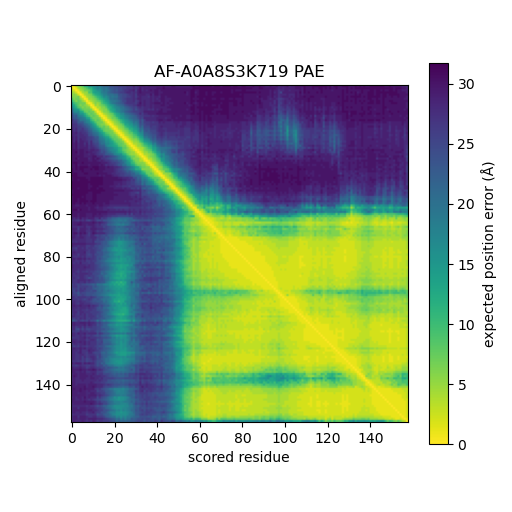 1 89 ? 0.193 13.066 3.722 1.00 95.00 89 GLN A N 1
ATOM 710 C CA . GLN A 1 89 ? 1.278 12.590 4.573 1.00 95.00 89 GLN A CA 1
ATOM 711 C C . GLN A 1 89 ? 2.319 13.688 4.829 1.00 95.00 89 GLN A C 1
ATOM 713 O O . GLN A 1 89 ? 2.703 13.898 5.979 1.00 95.00 89 GLN A O 1
ATOM 718 N N . ASP A 1 90 ? 2.732 14.419 3.792 1.00 94.31 90 ASP A N 1
ATOM 719 C CA . ASP A 1 90 ? 3.691 15.521 3.901 1.00 94.31 90 ASP A CA 1
ATOM 720 C C . ASP A 1 90 ? 3.129 16.657 4.764 1.00 94.31 90 ASP A C 1
ATOM 722 O O . ASP A 1 90 ? 3.826 17.157 5.647 1.00 94.31 90 ASP A O 1
ATOM 726 N N . ARG A 1 91 ? 1.842 16.998 4.601 1.00 94.06 91 ARG A N 1
ATOM 727 C CA . ARG A 1 91 ? 1.147 17.959 5.473 1.00 94.06 91 ARG A CA 1
ATOM 728 C C . ARG A 1 91 ? 1.170 17.510 6.933 1.00 94.06 91 ARG A C 1
ATOM 730 O O . ARG A 1 91 ? 1.517 18.302 7.803 1.00 94.06 91 ARG A O 1
ATOM 737 N N . LYS A 1 92 ? 0.842 16.245 7.218 1.00 93.31 92 LYS A N 1
ATOM 738 C CA . LYS A 1 92 ? 0.849 15.721 8.594 1.00 93.31 92 LYS A CA 1
ATOM 739 C C . LYS A 1 92 ? 2.260 15.715 9.185 1.00 93.31 92 LYS A C 1
ATOM 741 O O . LYS A 1 92 ? 2.435 16.085 10.341 1.00 93.31 92 LYS A O 1
ATOM 746 N N . LYS A 1 93 ? 3.270 15.360 8.384 1.00 93.75 93 LYS A N 1
ATOM 747 C CA . LYS A 1 93 ? 4.683 15.421 8.778 1.00 93.75 93 LYS A CA 1
ATOM 748 C C . LYS A 1 93 ? 5.118 16.850 9.107 1.00 93.75 93 LYS A C 1
ATOM 750 O O . LYS A 1 93 ? 5.807 17.047 10.098 1.00 93.75 93 LYS A O 1
ATOM 755 N N . GLN A 1 94 ? 4.702 17.834 8.309 1.00 94.25 94 GLN A N 1
ATOM 756 C CA . GLN A 1 94 ? 4.992 19.247 8.559 1.00 94.25 94 GLN A CA 1
ATOM 757 C C . GLN A 1 94 ? 4.303 19.773 9.824 1.00 94.25 94 GLN A C 1
ATOM 759 O O . GLN A 1 94 ? 4.907 20.560 10.544 1.00 94.25 94 GLN A O 1
ATOM 764 N N . GLN A 1 95 ? 3.072 19.338 10.103 1.00 93.62 95 GLN A N 1
ATOM 765 C CA . GLN A 1 95 ? 2.343 19.702 11.323 1.00 93.62 95 GLN A CA 1
ATOM 766 C C . GLN A 1 95 ? 2.980 19.101 12.585 1.00 93.62 95 GLN A C 1
ATOM 768 O O . GLN A 1 95 ? 3.009 19.747 13.624 1.00 93.62 95 GLN A O 1
ATOM 773 N N . LEU A 1 96 ? 3.510 17.878 12.494 1.00 94.69 96 LEU A N 1
ATOM 774 C CA . LEU A 1 96 ? 4.086 17.125 13.614 1.00 94.69 96 LEU A CA 1
ATOM 775 C C . LEU A 1 96 ? 5.626 17.109 13.589 1.00 94.69 96 LEU A C 1
ATOM 777 O O . LEU A 1 96 ? 6.241 16.096 13.915 1.00 94.69 96 LEU A O 1
ATOM 781 N N . GLN A 1 97 ? 6.268 18.215 13.201 1.00 91.06 97 GLN A N 1
ATOM 782 C CA . GLN A 1 97 ? 7.737 18.288 13.123 1.00 91.06 97 GLN A CA 1
ATOM 783 C C . GLN A 1 97 ? 8.427 18.093 14.478 1.00 91.06 97 GLN A C 1
ATOM 785 O O . GLN A 1 97 ? 9.504 17.505 14.518 1.00 91.06 97 GLN A O 1
ATOM 790 N N . ALA A 1 98 ? 7.792 18.527 15.570 1.00 93.62 98 ALA A N 1
ATOM 791 C CA . ALA A 1 98 ? 8.291 18.303 16.926 1.00 93.62 98 ALA A CA 1
ATOM 792 C C . ALA A 1 98 ? 8.248 16.818 17.337 1.00 93.62 98 ALA A C 1
ATOM 794 O O . ALA A 1 98 ? 9.073 16.383 18.128 1.00 93.62 98 ALA A O 1
ATOM 795 N N . ASN A 1 99 ? 7.325 16.034 16.758 1.00 93.12 99 ASN A N 1
ATOM 796 C CA . ASN A 1 99 ? 7.034 14.652 17.147 1.00 93.12 99 ASN A CA 1
ATOM 797 C C . ASN A 1 99 ? 7.020 13.716 15.921 1.00 93.12 99 ASN A C 1
ATOM 799 O O . ASN A 1 99 ? 5.949 13.292 15.456 1.00 93.12 99 ASN A O 1
ATOM 803 N N . PRO A 1 100 ? 8.198 13.351 15.378 1.00 90.12 100 PRO A N 1
ATOM 804 C CA . PRO A 1 100 ? 8.299 12.540 14.164 1.00 90.12 100 PRO A CA 1
ATOM 805 C C . PRO A 1 100 ? 7.694 11.134 14.317 1.00 90.12 100 PRO A C 1
ATOM 807 O O . PRO A 1 100 ? 7.232 10.546 13.335 1.00 90.12 100 PRO A O 1
ATOM 810 N N . GLU A 1 101 ? 7.641 10.593 15.535 1.00 91.69 101 GLU A N 1
ATOM 811 C CA . GLU A 1 101 ? 7.043 9.282 15.800 1.00 91.69 101 GLU A CA 1
ATOM 812 C C . GLU A 1 101 ? 5.517 9.295 15.660 1.00 91.69 101 GLU A C 1
ATOM 814 O O . GLU A 1 101 ? 4.957 8.441 14.959 1.00 91.69 101 GLU A O 1
ATOM 819 N N . ARG A 1 102 ? 4.842 10.314 16.219 1.00 90.38 102 ARG A N 1
ATOM 820 C CA . ARG A 1 102 ? 3.394 10.530 16.031 1.00 90.38 102 ARG A CA 1
ATOM 821 C C . ARG A 1 102 ? 3.074 10.727 14.543 1.00 90.38 102 ARG A C 1
ATOM 823 O O . ARG A 1 102 ? 2.121 10.131 14.035 1.00 90.38 102 ARG A O 1
ATOM 830 N N . ALA A 1 103 ? 3.917 11.458 13.802 1.00 92.81 103 ALA A N 1
ATOM 831 C CA . ALA A 1 103 ? 3.777 11.603 12.348 1.00 92.81 103 ALA A CA 1
ATOM 832 C C . ALA A 1 103 ? 3.861 10.257 11.607 1.00 92.81 103 ALA A C 1
ATOM 834 O O . ALA A 1 103 ? 3.065 9.990 10.704 1.00 92.81 103 ALA A O 1
ATOM 835 N N . ARG A 1 104 ? 4.802 9.385 11.994 1.00 89.44 104 ARG A N 1
ATOM 836 C CA . ARG A 1 104 ? 4.970 8.057 11.388 1.00 89.44 104 ARG A CA 1
ATOM 837 C C . ARG A 1 104 ? 3.795 7.128 11.702 1.00 89.44 104 ARG A C 1
ATOM 839 O O . ARG A 1 104 ? 3.407 6.352 10.830 1.00 89.44 104 ARG A O 1
ATOM 846 N N . ARG A 1 105 ? 3.222 7.207 12.907 1.00 89.69 105 ARG A N 1
ATOM 847 C CA . ARG A 1 105 ? 2.065 6.396 13.334 1.00 89.69 105 ARG A CA 1
ATOM 848 C C . ARG A 1 105 ? 0.780 6.771 12.584 1.00 89.69 105 ARG A C 1
ATOM 850 O O . ARG A 1 105 ? 0.018 5.872 12.220 1.00 89.69 105 ARG A O 1
ATOM 857 N N . LYS A 1 106 ? 0.587 8.070 12.308 1.00 88.88 106 LYS A N 1
ATOM 858 C CA . LYS A 1 106 ? -0.582 8.651 11.613 1.00 88.88 106 LYS A CA 1
ATOM 859 C C . LYS A 1 106 ? -0.365 8.851 10.089 1.00 88.88 106 LYS A C 1
ATOM 861 O O . LYS A 1 106 ? -1.082 9.625 9.455 1.00 88.88 106 LYS A O 1
ATOM 866 N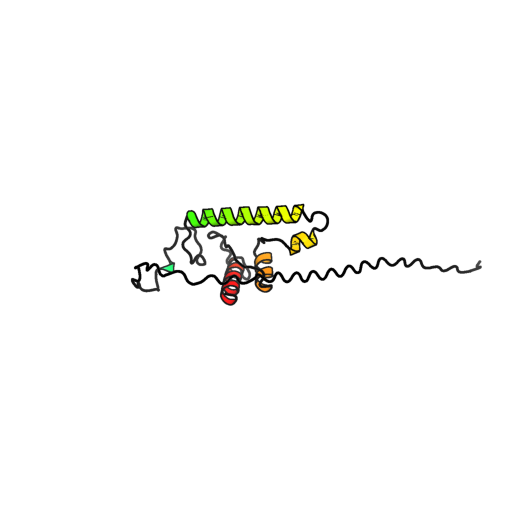 N . ARG A 1 107 ? 0.635 8.197 9.472 1.00 92.62 107 ARG A N 1
ATOM 867 C CA . ARG A 1 107 ? 0.893 8.293 8.014 1.00 92.62 107 ARG A CA 1
ATOM 868 C C . ARG A 1 107 ? -0.207 7.601 7.200 1.00 92.62 107 ARG A C 1
ATOM 870 O O . ARG A 1 107 ? -0.707 6.559 7.605 1.00 92.62 107 ARG A O 1
ATOM 877 N N . ARG A 1 108 ? -0.534 8.155 6.029 1.00 93.31 108 ARG A N 1
ATOM 878 C CA . ARG A 1 108 ? -1.652 7.691 5.182 1.00 93.31 108 ARG A CA 1
ATOM 879 C C . ARG A 1 108 ? -1.261 6.717 4.074 1.00 93.31 108 ARG A C 1
ATOM 881 O O . ARG A 1 108 ? -2.126 6.065 3.509 1.00 93.31 108 ARG A O 1
ATOM 888 N N . PHE A 1 109 ? 0.024 6.625 3.753 1.00 94.69 109 PHE A N 1
ATOM 889 C CA . PHE A 1 109 ? 0.538 5.728 2.728 1.00 94.69 109 PHE A CA 1
ATOM 890 C C . PHE A 1 109 ? 1.830 5.069 3.214 1.00 94.69 109 PHE A C 1
ATOM 892 O O . PHE A 1 109 ? 2.605 5.643 3.986 1.00 94.69 109 PHE A O 1
ATOM 899 N N . VAL A 1 110 ? 2.042 3.829 2.783 1.00 95.50 110 VAL A N 1
ATOM 900 C CA . VAL A 1 110 ? 3.251 3.048 3.048 1.00 95.50 110 VAL A CA 1
ATOM 901 C C . VAL A 1 110 ? 3.702 2.418 1.746 1.00 95.50 110 VAL A C 1
ATOM 903 O O . VAL A 1 110 ? 2.879 2.069 0.905 1.00 95.50 110 VAL A O 1
ATOM 906 N N . HIS A 1 111 ? 5.006 2.254 1.581 1.00 94.44 111 HIS A N 1
ATOM 907 C CA . HIS A 1 111 ? 5.567 1.654 0.381 1.00 94.44 111 HIS A CA 1
ATOM 908 C C . HIS A 1 111 ? 6.651 0.644 0.739 1.00 94.44 111 HIS A C 1
ATOM 910 O O . HIS A 1 111 ? 7.295 0.725 1.785 1.00 94.44 111 HIS A O 1
ATOM 916 N N . GLY A 1 112 ? 6.865 -0.306 -0.166 1.00 94.81 112 GLY A N 1
ATOM 917 C CA . GLY A 1 112 ? 7.836 -1.379 0.001 1.00 94.81 112 GLY A CA 1
ATOM 918 C C . GLY A 1 112 ? 7.239 -2.630 0.644 1.00 94.81 112 GLY A C 1
ATOM 919 O O . GLY A 1 112 ? 6.455 -2.575 1.590 1.00 94.81 112 GLY A O 1
ATOM 920 N N . ILE A 1 113 ? 7.671 -3.784 0.140 1.00 94.81 113 ILE A N 1
ATOM 921 C CA . ILE A 1 113 ? 7.129 -5.110 0.471 1.00 94.81 113 ILE A CA 1
ATOM 922 C C . ILE A 1 113 ? 7.127 -5.382 1.975 1.00 94.81 113 ILE A C 1
ATOM 924 O O . ILE A 1 113 ? 6.142 -5.885 2.513 1.00 94.81 113 ILE A O 1
ATOM 928 N N . ARG A 1 114 ? 8.208 -5.024 2.678 1.00 94.69 114 ARG A N 1
ATOM 929 C CA . ARG A 1 114 ? 8.314 -5.241 4.126 1.00 94.69 114 ARG A CA 1
ATOM 930 C C . ARG A 1 114 ? 7.291 -4.416 4.903 1.00 94.69 114 ARG A C 1
ATOM 932 O O . ARG A 1 114 ? 6.691 -4.932 5.844 1.00 94.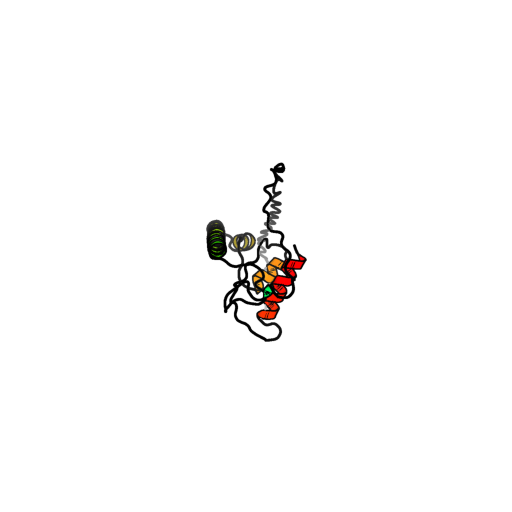69 114 ARG A O 1
ATOM 939 N N . GLU A 1 115 ? 7.089 -3.156 4.524 1.00 95.75 115 GLU A N 1
ATOM 940 C CA . GLU A 1 115 ? 6.104 -2.303 5.189 1.00 95.75 115 GLU A CA 1
ATOM 941 C C . GLU A 1 115 ? 4.682 -2.755 4.870 1.00 95.75 115 GLU A C 1
ATOM 943 O O . GLU A 1 115 ? 3.890 -2.913 5.794 1.00 95.75 115 GLU A O 1
ATOM 948 N N . VAL A 1 116 ? 4.385 -3.037 3.600 1.00 97.06 116 VAL A N 1
ATOM 949 C CA . VAL A 1 116 ? 3.077 -3.550 3.170 1.00 97.06 116 VAL A CA 1
ATOM 950 C C . VAL A 1 116 ? 2.737 -4.838 3.920 1.00 97.06 116 VAL A C 1
ATOM 952 O O . VAL A 1 116 ? 1.696 -4.912 4.561 1.00 97.06 116 VAL A O 1
ATOM 955 N N . THR A 1 117 ? 3.656 -5.809 3.965 1.00 96.00 117 THR A N 1
ATOM 956 C CA . THR A 1 117 ? 3.451 -7.069 4.704 1.00 96.00 117 THR A CA 1
ATOM 957 C C . THR A 1 117 ? 3.224 -6.829 6.201 1.00 96.00 117 THR A C 1
ATOM 959 O O . THR A 1 117 ? 2.395 -7.501 6.814 1.00 96.00 117 THR A O 1
ATOM 962 N N . LYS A 1 118 ? 3.945 -5.877 6.815 1.00 95.69 118 LYS A N 1
ATOM 963 C CA . LYS A 1 118 ? 3.742 -5.508 8.225 1.00 95.69 118 LYS A CA 1
ATOM 964 C C . LYS A 1 118 ? 2.336 -4.946 8.453 1.00 95.69 118 LYS A C 1
ATOM 966 O O . LYS A 1 118 ? 1.676 -5.368 9.393 1.00 95.69 118 LYS A O 1
ATOM 971 N N . HIS A 1 119 ? 1.888 -4.011 7.618 1.00 95.25 119 HIS A N 1
ATOM 972 C CA . HIS A 1 119 ? 0.593 -3.340 7.790 1.00 95.25 119 HIS A CA 1
ATOM 973 C C . HIS A 1 119 ? -0.603 -4.206 7.384 1.00 95.25 119 HIS A C 1
ATOM 975 O O . HIS A 1 119 ? -1.655 -4.062 7.997 1.00 95.25 119 HIS A O 1
ATOM 981 N N . LEU A 1 120 ? -0.431 -5.153 6.452 1.00 96.00 120 LEU A N 1
ATOM 982 C CA . LEU A 1 120 ? -1.418 -6.208 6.179 1.00 96.00 120 LEU A CA 1
ATOM 983 C C . LEU A 1 120 ? -1.653 -7.083 7.409 1.00 96.00 120 LEU A C 1
ATOM 985 O O . LEU A 1 120 ? -2.788 -7.333 7.792 1.00 96.00 120 LEU A O 1
ATOM 989 N N . ARG A 1 121 ? -0.584 -7.514 8.088 1.00 94.00 121 ARG A N 1
ATOM 990 C CA . ARG A 1 121 ? -0.710 -8.311 9.322 1.00 94.00 121 ARG A CA 1
ATOM 991 C C . ARG A 1 121 ? -1.377 -7.551 10.464 1.00 94.00 121 ARG A C 1
ATOM 993 O O . ARG A 1 121 ? -2.021 -8.172 11.294 1.00 94.00 121 ARG A O 1
ATOM 1000 N N . LEU A 1 122 ? -1.207 -6.231 10.499 1.00 94.00 122 LEU A N 1
ATOM 1001 C CA . LEU A 1 122 ? -1.873 -5.348 11.457 1.00 94.00 122 LEU A CA 1
ATOM 1002 C C . LEU A 1 122 ? -3.286 -4.934 11.005 1.00 94.00 122 LEU A C 1
ATOM 1004 O O . LEU A 1 122 ? -3.902 -4.135 11.695 1.00 94.00 122 LEU A O 1
ATOM 1008 N N . GLN A 1 123 ? -3.767 -5.408 9.846 1.00 93.06 123 GLN A N 1
ATOM 1009 C CA . GLN A 1 123 ? -5.074 -5.061 9.267 1.00 93.06 123 GLN A CA 1
ATOM 1010 C C . GLN A 1 123 ? -5.317 -3.545 9.125 1.00 93.06 123 GLN A C 1
ATOM 1012 O O . GLN A 1 123 ? -6.439 -3.056 9.207 1.00 93.06 123 GLN A O 1
ATOM 1017 N N . ARG A 1 124 ? -4.251 -2.770 8.879 1.00 91.25 124 ARG A N 1
ATOM 1018 C CA . ARG A 1 124 ? -4.320 -1.299 8.762 1.00 91.25 124 ARG A CA 1
ATOM 1019 C C . ARG A 1 124 ? -4.446 -0.789 7.326 1.00 91.25 124 ARG A C 1
ATOM 1021 O O . ARG A 1 124 ? -4.490 0.422 7.117 1.00 91.25 124 ARG A O 1
ATOM 1028 N N . LEU A 1 125 ? -4.432 -1.675 6.330 1.00 94.88 125 LEU A N 1
ATOM 1029 C CA . LEU A 1 125 ? -4.495 -1.291 4.919 1.00 94.88 125 LEU A CA 1
ATOM 1030 C C . LEU A 1 125 ? -5.922 -1.392 4.386 1.00 94.88 125 LEU A C 1
ATOM 1032 O O . LEU A 1 125 ? -6.617 -2.363 4.651 1.00 94.88 125 LEU A O 1
ATOM 1036 N N . LYS A 1 126 ? -6.324 -0.399 3.587 1.00 93.69 126 LYS A N 1
ATOM 1037 C CA . LYS A 1 126 ? -7.601 -0.397 2.854 1.00 93.69 126 LYS A CA 1
ATOM 1038 C C . LYS A 1 126 ? -7.440 -0.782 1.381 1.00 93.69 126 LYS A C 1
ATOM 1040 O O . LYS A 1 126 ? -8.377 -1.256 0.759 1.00 93.69 126 LYS A O 1
ATOM 1045 N N . CYS A 1 127 ? -6.256 -0.560 0.811 1.00 93.94 127 CYS A N 1
ATOM 1046 C CA . CYS A 1 127 ? -5.950 -0.843 -0.587 1.00 93.94 127 CYS A CA 1
ATOM 1047 C C . CYS A 1 127 ? -4.457 -1.166 -0.733 1.00 93.94 127 CYS A C 1
ATOM 1049 O O . CYS A 1 127 ? -3.619 -0.566 -0.050 1.00 93.94 127 CYS A O 1
ATOM 1051 N N . VAL A 1 128 ? -4.125 -2.100 -1.627 1.00 95.62 128 VAL A N 1
ATOM 1052 C CA . VAL A 1 128 ? -2.749 -2.438 -2.009 1.00 95.62 128 VAL A CA 1
ATOM 1053 C C . VAL A 1 128 ? -2.613 -2.283 -3.519 1.00 95.62 128 VAL A C 1
ATOM 1055 O O . VAL A 1 128 ? -3.330 -2.928 -4.277 1.00 95.62 128 VAL A O 1
ATOM 1058 N N . LEU A 1 129 ? -1.664 -1.449 -3.947 1.00 95.44 129 LEU A N 1
ATOM 1059 C CA . LEU A 1 129 ? -1.303 -1.274 -5.353 1.00 95.44 129 LEU A CA 1
ATOM 1060 C C . LEU A 1 129 ? -0.011 -2.042 -5.639 1.00 95.44 129 LEU A C 1
ATOM 1062 O O . LEU A 1 129 ? 0.990 -1.861 -4.942 1.00 95.44 129 LEU A O 1
ATOM 1066 N N . ILE A 1 130 ? -0.035 -2.898 -6.660 1.00 94.44 130 ILE A N 1
ATOM 1067 C CA . ILE A 1 130 ? 1.113 -3.700 -7.096 1.00 94.44 130 ILE A CA 1
ATOM 1068 C C . ILE A 1 130 ? 1.427 -3.303 -8.534 1.00 94.44 130 ILE A C 1
ATOM 1070 O O . ILE A 1 130 ? 0.550 -3.361 -9.392 1.00 94.44 130 ILE A O 1
ATOM 1074 N N . ALA A 1 131 ? 2.673 -2.903 -8.795 1.00 91.69 131 ALA A N 1
ATOM 1075 C CA . ALA A 1 131 ? 3.104 -2.555 -10.144 1.00 91.69 131 ALA A CA 1
ATOM 1076 C C . ALA A 1 131 ? 2.989 -3.781 -11.071 1.00 91.69 131 ALA A C 1
ATOM 1078 O O . ALA A 1 131 ? 3.392 -4.874 -10.659 1.00 91.69 131 ALA A O 1
ATOM 1079 N N . PRO A 1 132 ? 2.457 -3.643 -12.295 1.00 91.38 132 PRO A N 1
ATOM 1080 C CA . PRO A 1 132 ? 2.202 -4.781 -13.183 1.00 91.38 132 PRO A CA 1
ATOM 1081 C C . PRO A 1 132 ? 3.473 -5.455 -13.721 1.00 91.38 132 PRO A C 1
ATOM 1083 O O . PRO A 1 132 ? 3.432 -6.614 -14.135 1.00 91.38 132 PRO A O 1
ATOM 1086 N N . ASP A 1 133 ? 4.598 -4.747 -13.676 1.00 89.75 133 ASP A N 1
ATOM 1087 C CA . ASP A 1 133 ? 5.850 -5.014 -14.384 1.00 89.75 133 ASP A CA 1
ATOM 1088 C C . ASP A 1 133 ? 7.036 -5.276 -13.438 1.00 89.75 133 ASP A C 1
ATOM 1090 O O . ASP A 1 133 ? 8.192 -5.093 -13.821 1.00 89.75 133 ASP A O 1
ATOM 1094 N N . CYS A 1 134 ? 6.783 -5.717 -12.194 1.00 89.31 134 CYS A N 1
ATOM 1095 C CA . CYS A 1 134 ? 7.851 -6.032 -11.229 1.00 89.31 134 CYS A CA 1
ATOM 1096 C C . CYS A 1 134 ? 8.915 -6.961 -11.857 1.00 89.31 134 CYS A C 1
ATOM 1098 O O . CYS A 1 134 ? 8.653 -7.610 -12.860 1.00 89.31 134 CYS A O 1
ATOM 1100 N N . GLN A 1 135 ? 10.127 -7.100 -11.321 1.00 87.12 135 GLN A N 1
ATOM 1101 C CA . GLN A 1 135 ? 11.079 -8.083 -11.873 1.00 87.12 135 GLN A CA 1
ATOM 1102 C C . GLN A 1 135 ? 10.738 -9.510 -11.409 1.00 87.12 135 GLN A C 1
ATOM 1104 O O . GLN A 1 135 ? 10.240 -9.694 -10.302 1.00 87.12 135 GLN A O 1
ATOM 1109 N N . SER A 1 136 ? 11.015 -10.539 -12.224 1.00 83.56 136 SER A N 1
ATOM 1110 C CA . SER A 1 136 ? 10.824 -11.928 -11.790 1.00 83.56 136 SER A CA 1
ATOM 1111 C C . SER A 1 136 ? 12.121 -12.442 -11.221 1.00 83.56 136 SER A C 1
ATOM 1113 O O . SER A 1 136 ? 13.126 -12.494 -11.927 1.00 83.56 136 SER A O 1
ATOM 1115 N N . ILE A 1 137 ? 12.085 -12.833 -9.955 1.00 85.50 137 ILE A N 1
ATOM 1116 C CA . ILE A 1 137 ? 13.226 -13.447 -9.292 1.00 85.50 137 ILE A CA 1
ATOM 1117 C C . ILE A 1 137 ? 12.751 -14.786 -8.747 1.00 85.50 137 ILE A C 1
ATOM 1119 O O . ILE A 1 137 ? 11.979 -14.836 -7.791 1.00 85.50 137 ILE A O 1
ATOM 1123 N N . GLN A 1 138 ? 13.213 -15.862 -9.384 1.00 81.06 138 GLN A N 1
ATOM 1124 C CA . GLN A 1 138 ? 12.915 -17.249 -9.021 1.00 81.06 138 GLN A CA 1
ATOM 1125 C C . GLN A 1 138 ? 13.929 -17.755 -7.989 1.00 81.06 138 GLN A C 1
ATOM 1127 O O . GLN A 1 138 ? 14.665 -18.711 -8.215 1.00 81.06 138 GLN A O 1
ATOM 1132 N N . SER A 1 139 ? 14.016 -17.057 -6.864 1.00 89.56 139 SER A N 1
ATOM 1133 C CA . SER A 1 139 ? 14.777 -17.500 -5.698 1.00 89.56 139 SER A CA 1
ATOM 1134 C C . SER A 1 139 ? 13.802 -17.824 -4.578 1.00 89.56 139 SER A C 1
ATOM 1136 O O . SER A 1 139 ? 12.840 -17.082 -4.392 1.00 89.56 139 SER A O 1
ATOM 1138 N N . GLN A 1 140 ? 14.078 -18.863 -3.793 1.00 88.38 140 GLN A N 1
ATOM 1139 C CA . GLN A 1 140 ? 13.294 -19.157 -2.594 1.00 88.38 140 GLN A CA 1
ATOM 1140 C C . GLN A 1 140 ? 13.289 -17.945 -1.646 1.00 88.38 140 GLN A C 1
ATOM 1142 O O . GLN A 1 140 ? 14.342 -17.384 -1.342 1.00 88.38 140 GLN A O 1
ATOM 1147 N N . GLY A 1 141 ? 12.107 -17.533 -1.191 1.00 85.75 141 GLY A N 1
ATOM 1148 C CA . GLY A 1 141 ? 11.912 -16.321 -0.393 1.00 85.75 141 GLY A CA 1
ATOM 1149 C C . GLY A 1 141 ? 12.119 -15.021 -1.177 1.00 85.75 141 GLY A C 1
ATOM 1150 O O . GLY A 1 141 ? 12.371 -13.977 -0.574 1.00 85.75 141 GLY A O 1
ATOM 1151 N N . GLY A 1 142 ? 12.073 -15.087 -2.508 1.00 90.25 142 GLY A N 1
ATOM 1152 C CA . GLY A 1 142 ? 12.327 -13.971 -3.409 1.00 90.25 142 GLY A CA 1
ATOM 1153 C C . GLY A 1 142 ? 11.146 -13.014 -3.570 1.00 90.25 142 GLY A C 1
ATOM 1154 O O . GLY A 1 142 ? 10.168 -13.022 -2.823 1.00 90.25 142 GLY A O 1
ATOM 1155 N N . LEU A 1 143 ? 11.252 -12.166 -4.594 1.00 91.56 143 LEU A N 1
ATOM 1156 C CA . LEU A 1 143 ? 10.240 -11.159 -4.917 1.00 91.56 143 LEU A CA 1
ATOM 1157 C C . LEU A 1 143 ? 8.896 -11.792 -5.308 1.00 91.56 143 LEU A C 1
ATOM 1159 O O . LEU A 1 143 ? 7.856 -11.318 -4.856 1.00 91.56 143 LEU A O 1
ATOM 1163 N N . ASN A 1 144 ? 8.923 -12.869 -6.099 1.00 91.69 144 ASN A N 1
ATOM 1164 C CA . ASN A 1 144 ? 7.712 -13.577 -6.520 1.00 91.69 144 ASN A CA 1
ATOM 1165 C C . ASN A 1 144 ? 6.935 -14.104 -5.298 1.00 91.69 144 ASN A C 1
ATOM 1167 O O . ASN A 1 144 ? 5.774 -13.744 -5.122 1.00 91.69 144 ASN A O 1
ATOM 1171 N N . ASP A 1 145 ? 7.606 -14.844 -4.407 1.00 93.56 145 ASP A N 1
ATOM 1172 C CA . ASP A 1 145 ? 7.019 -15.389 -3.175 1.00 93.56 145 ASP A CA 1
ATOM 1173 C C . ASP A 1 145 ? 6.430 -14.284 -2.283 1.00 93.56 145 ASP A C 1
ATOM 1175 O O . ASP A 1 145 ? 5.380 -14.447 -1.659 1.00 93.56 145 ASP A O 1
ATOM 1179 N N . ALA A 1 146 ? 7.100 -13.128 -2.210 1.00 94.50 146 ALA A N 1
ATOM 1180 C CA . ALA A 1 146 ? 6.624 -12.000 -1.423 1.00 94.50 146 ALA A CA 1
ATOM 1181 C C . ALA A 1 146 ? 5.362 -11.350 -2.014 1.00 94.50 146 ALA A C 1
ATOM 1183 O O . ALA A 1 146 ? 4.460 -10.986 -1.257 1.00 94.50 146 ALA A O 1
ATOM 1184 N N . ILE A 1 147 ? 5.284 -11.213 -3.341 1.00 95.12 147 ILE A N 1
ATOM 1185 C CA . ILE A 1 147 ? 4.096 -10.695 -4.033 1.00 95.12 147 ILE A CA 1
ATOM 1186 C C . ILE A 1 147 ? 2.928 -11.674 -3.888 1.00 95.12 147 ILE A C 1
ATOM 1188 O O . ILE A 1 147 ? 1.832 -11.256 -3.518 1.00 95.12 147 ILE A O 1
ATOM 1192 N N . GLU A 1 148 ? 3.162 -12.968 -4.108 1.00 94.50 148 GLU A N 1
ATOM 1193 C CA . GLU A 1 148 ? 2.140 -14.006 -3.943 1.00 94.50 148 GLU A CA 1
ATOM 1194 C C . GLU A 1 148 ? 1.579 -14.002 -2.517 1.00 94.50 148 GLU A C 1
ATOM 1196 O O . GLU A 1 148 ? 0.365 -13.969 -2.312 1.00 94.50 148 GLU A O 1
ATOM 1201 N N . LYS A 1 149 ? 2.462 -13.923 -1.517 1.00 95.62 149 LYS A N 1
ATOM 1202 C CA . LYS A 1 149 ? 2.068 -13.804 -0.114 1.00 95.62 149 LYS A CA 1
ATOM 1203 C C . LYS A 1 149 ? 1.215 -12.567 0.158 1.00 95.62 149 LYS A C 1
ATOM 1205 O O . LYS A 1 149 ? 0.240 -12.670 0.896 1.00 95.62 149 LYS A O 1
ATOM 1210 N N . ILE A 1 150 ? 1.577 -11.408 -0.395 1.00 96.50 150 ILE A N 1
ATOM 1211 C CA . ILE A 1 150 ? 0.783 -10.178 -0.257 1.00 96.50 150 ILE A CA 1
ATOM 1212 C C . ILE A 1 150 ? -0.621 -10.391 -0.832 1.00 96.50 150 ILE A C 1
ATOM 1214 O O . ILE A 1 150 ? -1.598 -10.084 -0.159 1.00 96.50 150 ILE A O 1
ATOM 1218 N N . ILE A 1 151 ? -0.728 -10.958 -2.035 1.00 95.38 151 ILE A N 1
ATOM 1219 C CA . ILE A 1 151 ? -2.015 -11.201 -2.700 1.00 95.38 151 ILE A CA 1
ATOM 1220 C C . ILE A 1 151 ? -2.881 -12.173 -1.897 1.00 95.38 151 ILE A C 1
ATOM 1222 O O . ILE A 1 151 ? -4.075 -11.926 -1.737 1.00 95.38 151 ILE A O 1
ATOM 1226 N N . ASN A 1 152 ? -2.297 -13.257 -1.386 1.00 95.38 152 ASN A N 1
ATOM 1227 C CA . ASN A 1 152 ? -3.023 -14.237 -0.581 1.00 95.38 152 ASN A CA 1
ATOM 1228 C C . ASN A 1 152 ? -3.534 -13.611 0.723 1.00 95.38 152 ASN A C 1
ATOM 1230 O O .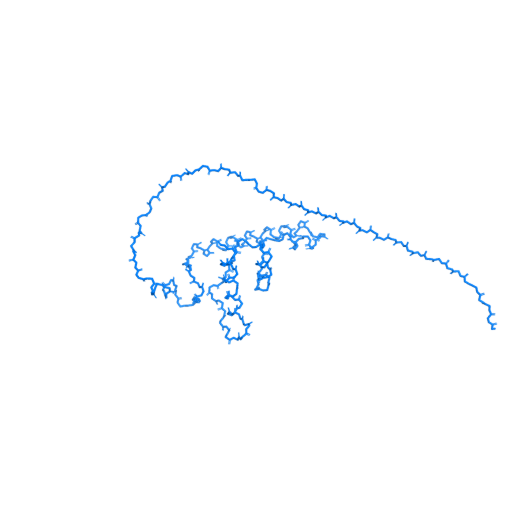 ASN A 1 152 ? -4.719 -13.725 1.014 1.00 95.38 152 ASN A O 1
ATOM 1234 N N . LEU A 1 153 ? -2.695 -12.844 1.430 1.00 95.94 153 LEU A N 1
ATOM 1235 C CA . LEU A 1 153 ? -3.118 -12.111 2.629 1.00 95.94 153 LEU A CA 1
ATOM 1236 C C . LEU A 1 153 ? -4.248 -11.114 2.336 1.00 95.94 153 LEU A C 1
ATOM 1238 O O . LEU A 1 153 ? -5.181 -11.015 3.123 1.00 95.94 153 LEU A O 1
ATOM 1242 N N . CYS A 1 154 ? -4.198 -10.394 1.211 1.00 95.06 154 CYS A N 1
ATOM 1243 C CA . CYS A 1 154 ? -5.283 -9.487 0.826 1.00 95.06 154 CYS A CA 1
ATOM 1244 C C . CYS A 1 154 ? -6.602 -10.234 0.576 1.00 95.06 154 CYS A C 1
ATOM 1246 O O . CYS A 1 154 ? -7.655 -9.741 0.962 1.00 95.06 154 CYS A O 1
ATOM 1248 N N . LYS A 1 155 ? -6.553 -11.412 -0.060 1.00 93.25 155 LYS A N 1
ATOM 1249 C CA . LYS A 1 155 ? -7.742 -12.241 -0.329 1.00 93.25 155 LYS A CA 1
ATOM 1250 C C . LYS A 1 155 ? -8.332 -12.871 0.929 1.00 93.25 155 LYS A C 1
ATOM 1252 O O . LYS A 1 155 ? -9.524 -13.117 0.964 1.00 93.25 155 LYS A O 1
ATOM 1257 N N . GLU A 1 156 ? -7.504 -13.172 1.923 1.00 93.81 156 GLU A N 1
ATOM 1258 C CA . GLU A 1 156 ? -7.951 -13.722 3.208 1.00 93.81 156 GLU A CA 1
ATOM 1259 C C . GLU A 1 156 ? -8.650 -12.672 4.088 1.00 93.81 156 GLU A C 1
ATOM 1261 O O . GLU A 1 156 ? -9.407 -13.033 4.985 1.0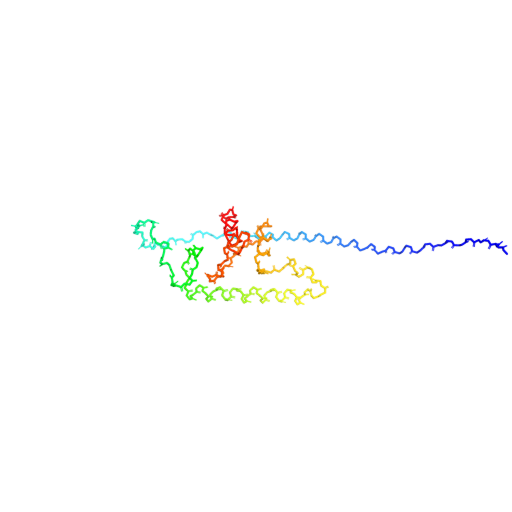0 93.81 156 GLU A O 1
ATOM 1266 N N . GLN A 1 157 ? -8.374 -11.383 3.865 1.00 90.25 157 GLN A N 1
ATOM 1267 C CA . GLN A 1 157 ? -8.848 -10.269 4.696 1.00 90.25 157 GLN A CA 1
ATOM 1268 C C . GLN A 1 157 ? -10.042 -9.498 4.104 1.00 90.25 157 GLN A C 1
ATOM 1270 O O . GLN A 1 157 ? -10.476 -8.521 4.715 1.00 90.25 157 GLN A O 1
ATOM 1275 N N . ASN A 1 158 ? -10.555 -9.900 2.939 1.00 69.81 158 ASN A N 1
ATOM 1276 C CA . ASN A 1 158 ? -11.645 -9.246 2.203 1.00 69.81 158 ASN A CA 1
ATOM 1277 C C . ASN A 1 158 ? -12.718 -10.261 1.795 1.00 69.81 158 ASN A C 1
ATOM 1279 O O . ASN A 1 158 ? -13.802 -9.813 1.365 1.00 69.81 158 ASN A O 1
#

Organism: NCBI:txid392030

InterPro domains:
  IPR004038 Ribosomal protein eL8/eL30/eS12/Gadd45 [PF01248] (96-141)
  IPR029064 Ribosomal protein eL30-like superfamily [G3DSA:3.30.1330.30] (95-158)
  IPR029064 Ribosomal protein eL30-like superfamily [SSF55315] (89-158)
  IPR040051 Selenocysteine insertion sequence-binding protein 2 [PTHR13284] (43-158)

Foldseek 3Di:
DDDDDDDDDDDPDDPPPPPPPPPPPPPPPDDDDDDDDDDDDDDDDDDDDPPPPLPPLDDPQFDSPPRDRDDPVNVVVVVVVVVVLVVVLVVLCVVCVVPNPVSVVPRRDDDDLVVLVVVLVVVNDPDDDDDRRDDDDPDVVDPVVSVVVSVVSVVVSD

Radius of gyration: 26.83 Å; Cα contacts (8 Å, |Δi|>4): 59; chains: 1; bounding box: 81×41×82 Å

Secondary structure (DSSP, 8-state):
-------------------------------------------------TTSGGGSSS-TT--TT--S---HHHHHHHHHHHHHHHHHHHHHHHHTTT-HHHHHHT-S---SHHHHHHHHHTT--S-----TTPPP--STTSHHHHHHHHHHHHHH--

Mean predicted aligned error: 15.82 Å